Protein AF-A0A1B9M3P8-F1 (afdb_monomer)

Mean predicted aligned error: 9.24 Å

Structure (mmCIF, N/CA/C/O backbone):
data_AF-A0A1B9M3P8-F1
#
_entry.id   AF-A0A1B9M3P8-F1
#
loop_
_atom_site.group_PDB
_atom_site.id
_atom_site.type_symbol
_atom_site.label_atom_id
_atom_site.label_alt_id
_atom_site.label_comp_id
_atom_site.label_asym_id
_atom_site.label_entity_id
_atom_site.label_seq_id
_atom_site.pdbx_PDB_ins_code
_atom_site.Cartn_x
_atom_site.Cartn_y
_atom_site.Cartn_z
_atom_site.occupancy
_atom_site.B_iso_or_equiv
_atom_site.auth_seq_id
_atom_site.auth_comp_id
_atom_site.auth_asym_id
_atom_site.auth_atom_id
_atom_site.pdbx_PDB_model_num
ATOM 1 N N . MET A 1 1 ? 3.572 -5.562 -15.666 1.00 67.88 1 MET A N 1
ATOM 2 C CA . MET A 1 1 ? 2.701 -6.295 -14.719 1.00 67.88 1 MET A CA 1
ATOM 3 C C . MET A 1 1 ? 2.950 -5.709 -13.343 1.00 67.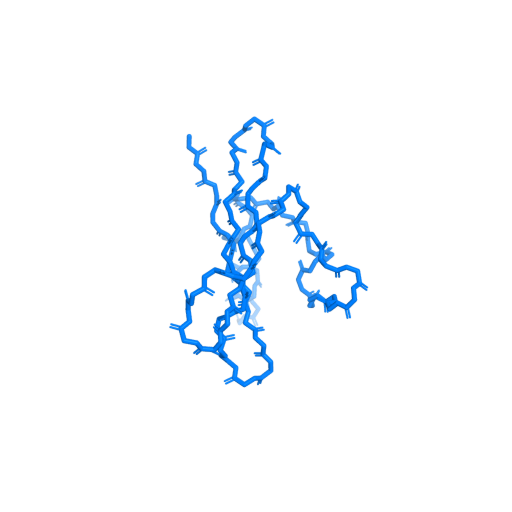88 1 MET A C 1
ATOM 5 O O . MET A 1 1 ? 4.078 -5.295 -13.103 1.00 67.88 1 MET A O 1
ATOM 9 N N . PHE A 1 2 ? 1.931 -5.612 -12.497 1.00 77.31 2 PHE A N 1
ATOM 10 C CA . PHE A 1 2 ? 2.065 -5.082 -11.142 1.00 77.31 2 PHE A CA 1
ATOM 11 C C . PHE A 1 2 ? 1.400 -6.039 -10.152 1.00 77.31 2 PHE A C 1
ATOM 13 O O . PHE A 1 2 ? 0.379 -6.648 -10.475 1.00 77.31 2 PHE A O 1
ATOM 20 N N . ALA A 1 3 ? 2.001 -6.186 -8.975 1.00 84.00 3 ALA A N 1
ATOM 21 C CA . ALA A 1 3 ? 1.360 -6.799 -7.823 1.00 84.00 3 ALA A CA 1
ATOM 22 C C . ALA A 1 3 ? 0.647 -5.705 -7.022 1.00 84.00 3 ALA A C 1
ATOM 24 O O . ALA A 1 3 ? 1.138 -4.579 -6.935 1.00 84.00 3 ALA A O 1
ATOM 25 N N . VAL A 1 4 ? -0.506 -6.039 -6.447 1.00 87.44 4 VAL A N 1
ATOM 26 C CA . VAL A 1 4 ? -1.265 -5.130 -5.584 1.00 87.44 4 VAL A CA 1
ATOM 27 C C . VAL A 1 4 ? -1.313 -5.716 -4.184 1.00 87.44 4 VAL A C 1
ATOM 29 O O . VAL A 1 4 ? -1.682 -6.878 -4.010 1.00 87.44 4 VAL A O 1
ATOM 32 N N . LEU A 1 5 ? -0.959 -4.904 -3.193 1.00 85.75 5 LEU A N 1
ATOM 33 C CA . LEU A 1 5 ? -1.109 -5.206 -1.777 1.00 85.75 5 LEU A CA 1
ATOM 34 C C . LEU A 1 5 ? -2.029 -4.164 -1.139 1.00 85.75 5 LEU A C 1
ATOM 36 O O . LEU A 1 5 ? -1.821 -2.961 -1.272 1.00 85.75 5 LEU A O 1
ATOM 40 N N . GLU A 1 6 ? -3.036 -4.646 -0.419 1.00 90.19 6 GLU A N 1
ATOM 41 C CA . GLU A 1 6 ? -4.005 -3.811 0.287 1.00 90.19 6 GLU A CA 1
ATOM 42 C C . GLU A 1 6 ? -3.807 -3.964 1.793 1.00 90.19 6 GLU A C 1
ATOM 44 O O . GLU A 1 6 ? -3.758 -5.092 2.291 1.00 90.19 6 GLU A O 1
ATOM 49 N N . ARG A 1 7 ? -3.713 -2.841 2.519 1.00 88.19 7 ARG A N 1
ATOM 50 C CA . ARG A 1 7 ? -3.621 -2.852 3.988 1.00 88.19 7 ARG A CA 1
ATOM 51 C C . ARG A 1 7 ? -4.929 -2.419 4.612 1.00 88.19 7 ARG A C 1
ATOM 53 O O . ARG A 1 7 ? -5.565 -1.471 4.148 1.00 88.19 7 ARG A O 1
ATOM 60 N N . PHE A 1 8 ? -5.285 -3.080 5.705 1.00 88.31 8 PHE A N 1
ATOM 61 C CA . PHE A 1 8 ? -6.485 -2.794 6.476 1.00 88.31 8 PHE A CA 1
ATOM 62 C C . PHE A 1 8 ? -6.119 -2.590 7.942 1.00 88.31 8 PHE A C 1
ATOM 64 O O . PHE A 1 8 ? -5.285 -3.313 8.482 1.00 88.31 8 PHE A O 1
ATOM 71 N N . ASN A 1 9 ? -6.763 -1.627 8.595 1.00 86.25 9 ASN A N 1
ATOM 72 C CA . ASN A 1 9 ? -6.622 -1.449 10.034 1.00 86.25 9 ASN A CA 1
ATOM 73 C C . ASN A 1 9 ? -7.378 -2.548 10.810 1.00 86.25 9 ASN A C 1
ATOM 75 O O . ASN A 1 9 ? -8.092 -3.375 10.241 1.00 86.25 9 ASN A O 1
ATOM 79 N N . GLN A 1 10 ? -7.283 -2.525 12.141 1.00 85.38 10 GLN A N 1
ATOM 80 C CA . GLN A 1 10 ? -7.935 -3.509 13.019 1.00 85.38 10 GLN A CA 1
ATOM 81 C C . GLN A 1 10 ? -9.473 -3.542 12.918 1.00 85.38 10 GLN A C 1
ATOM 83 O O . GLN A 1 10 ? -10.093 -4.509 13.352 1.00 85.38 10 GLN A O 1
ATOM 88 N N . GLN A 1 11 ? -10.096 -2.504 12.355 1.00 90.94 11 GLN A N 1
ATOM 89 C CA . GLN A 1 11 ? -11.540 -2.435 12.117 1.00 90.94 11 GLN A CA 1
ATOM 90 C C . GLN A 1 11 ? -11.933 -2.971 10.729 1.00 90.94 11 GLN A C 1
ATOM 92 O O . GLN A 1 11 ? -13.114 -2.980 10.392 1.00 90.94 11 GLN A O 1
ATOM 97 N N . GLY A 1 12 ? -10.963 -3.410 9.920 1.00 89.12 12 GLY A N 1
ATOM 98 C CA . GLY A 1 12 ? -11.184 -3.876 8.552 1.00 89.12 12 GLY A CA 1
ATOM 99 C C . GLY A 1 12 ? -11.358 -2.747 7.532 1.00 89.12 12 GLY A C 1
ATOM 100 O O . GLY A 1 12 ? -11.835 -2.999 6.429 1.00 89.12 12 GLY A O 1
ATOM 101 N N . ILE A 1 13 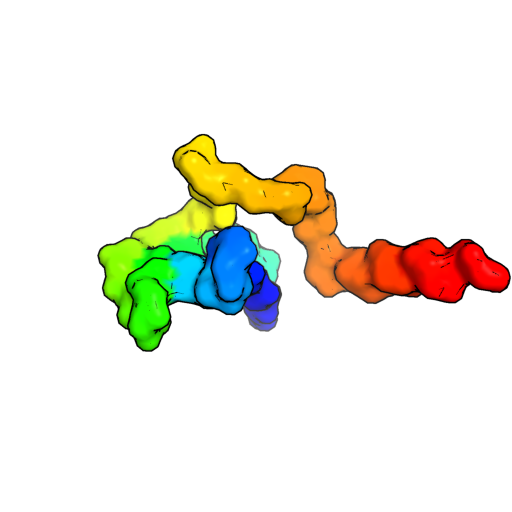? -10.991 -1.508 7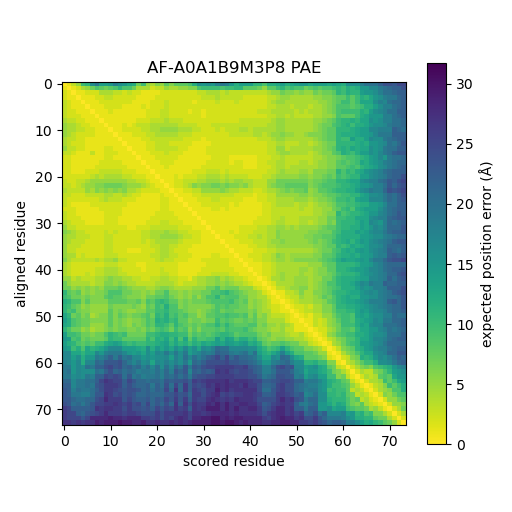.874 1.00 92.12 13 ILE A N 1
ATOM 102 C CA . ILE A 1 13 ? -11.027 -0.368 6.948 1.00 92.12 13 ILE A CA 1
ATOM 103 C C . ILE A 1 13 ? -9.714 -0.333 6.171 1.00 92.12 13 ILE A C 1
ATOM 105 O O . ILE A 1 13 ? -8.642 -0.431 6.768 1.00 92.12 13 ILE A O 1
ATOM 109 N N . LYS A 1 14 ? -9.796 -0.184 4.845 1.00 92.94 14 LYS A N 1
ATOM 110 C CA . LYS A 1 14 ? -8.625 -0.062 3.970 1.00 92.94 14 LYS A CA 1
ATOM 111 C C . LYS A 1 14 ? -7.881 1.243 4.271 1.00 92.94 14 LYS A C 1
ATOM 113 O O . LYS A 1 14 ? -8.483 2.308 4.195 1.00 92.94 14 LYS A O 1
ATOM 118 N N . ILE A 1 15 ? -6.588 1.148 4.569 1.00 92.81 15 ILE A N 1
ATOM 119 C CA . ILE A 1 15 ? -5.723 2.284 4.933 1.00 92.81 15 ILE A CA 1
ATOM 120 C C . ILE A 1 15 ? -4.558 2.495 3.963 1.00 92.81 15 ILE A C 1
ATOM 122 O O . ILE A 1 15 ? -4.025 3.599 3.900 1.00 92.81 15 ILE A O 1
ATOM 126 N N . ASN A 1 16 ? -4.201 1.488 3.1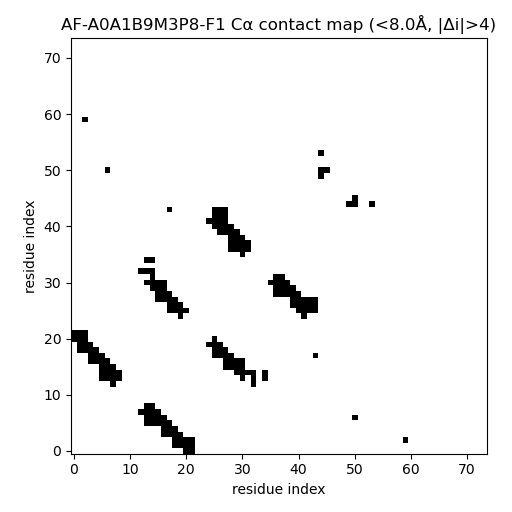57 1.00 93.44 16 ASN A N 1
ATOM 127 C CA . ASN A 1 16 ? -3.215 1.652 2.091 1.00 93.44 16 ASN A CA 1
ATOM 128 C C . ASN A 1 16 ? -3.616 0.910 0.821 1.00 93.44 16 ASN A C 1
ATOM 130 O O . ASN A 1 16 ? -4.249 -0.145 0.892 1.00 93.44 16 ASN A O 1
ATOM 134 N N . HIS A 1 17 ? -3.164 1.446 -0.311 1.00 94.38 17 HIS A N 1
ATOM 135 C CA . HIS A 1 17 ? -3.127 0.784 -1.608 1.00 94.38 17 HIS A CA 1
ATOM 136 C C . HIS A 1 17 ? -1.701 0.805 -2.151 1.00 94.38 17 HIS A C 1
ATOM 138 O O . HIS A 1 17 ? -1.151 1.883 -2.379 1.00 94.38 17 HIS A O 1
ATOM 144 N N . ILE A 1 18 ? -1.098 -0.369 -2.325 1.00 91.31 18 ILE A N 1
ATOM 145 C CA . ILE A 1 18 ? 0.310 -0.497 -2.701 1.00 91.31 18 ILE A CA 1
ATOM 146 C C . ILE A 1 18 ? 0.414 -1.229 -4.031 1.00 91.31 18 ILE A C 1
ATOM 148 O O . ILE A 1 18 ? 0.045 -2.398 -4.134 1.00 91.31 18 ILE A O 1
ATOM 152 N N . GLU A 1 19 ? 0.952 -0.548 -5.034 1.00 91.69 19 GLU A N 1
ATOM 153 C CA . GLU A 1 19 ? 1.312 -1.123 -6.328 1.00 91.69 19 GLU A CA 1
ATOM 154 C C . GLU A 1 19 ? 2.821 -1.380 -6.350 1.00 91.69 19 GLU A C 1
ATOM 156 O O . GLU A 1 19 ? 3.607 -0.502 -5.991 1.00 91.69 19 GLU A O 1
ATOM 161 N N . ILE A 1 20 ? 3.227 -2.578 -6.769 1.00 86.88 20 ILE A N 1
ATOM 162 C CA . ILE A 1 20 ? 4.637 -2.954 -6.924 1.00 86.88 20 ILE A CA 1
ATOM 163 C C . ILE A 1 20 ? 4.853 -3.400 -8.369 1.00 86.88 20 ILE A C 1
ATOM 165 O O . ILE A 1 20 ? 4.223 -4.360 -8.828 1.00 86.88 20 ILE A O 1
ATOM 169 N N . SER A 1 21 ? 5.709 -2.691 -9.104 1.00 84.69 21 SER A N 1
ATOM 170 C CA . SER A 1 21 ? 6.060 -3.024 -10.484 1.00 84.69 21 SER A CA 1
ATOM 171 C C . SER A 1 21 ? 6.938 -4.278 -10.530 1.00 84.69 21 SER A C 1
ATOM 173 O O . SER A 1 21 ? 7.595 -4.644 -9.555 1.00 84.69 21 SER A O 1
ATOM 175 N N . ALA A 1 22 ? 6.973 -4.951 -11.681 1.00 80.81 22 ALA A N 1
ATOM 176 C CA . ALA A 1 22 ? 7.894 -6.071 -11.895 1.00 80.81 22 ALA A CA 1
ATOM 177 C C . ALA A 1 22 ? 9.375 -5.659 -11.765 1.00 80.81 22 ALA A C 1
ATOM 179 O O . ALA A 1 22 ? 10.211 -6.501 -11.446 1.00 80.81 22 ALA A O 1
ATOM 180 N N . ASP A 1 23 ? 9.672 -4.376 -11.978 1.00 83.00 23 ASP A N 1
ATOM 181 C CA . ASP A 1 23 ? 11.011 -3.794 -11.861 1.00 83.00 23 ASP A CA 1
ATOM 182 C C . ASP A 1 23 ? 11.346 -3.393 -10.409 1.00 83.00 23 ASP A C 1
ATOM 184 O O . ASP A 1 23 ? 12.470 -2.991 -10.115 1.00 83.00 23 ASP A O 1
ATOM 188 N N . GLY A 1 24 ? 10.390 -3.558 -9.486 1.00 79.56 24 GLY A N 1
ATOM 189 C CA . GLY A 1 24 ? 10.545 -3.282 -8.060 1.00 79.56 24 GLY A CA 1
ATOM 190 C C . GLY A 1 24 ? 10.143 -1.869 -7.639 1.00 79.56 24 GLY A C 1
ATOM 191 O O . GLY A 1 24 ? 10.299 -1.542 -6.465 1.00 79.56 24 GLY A O 1
ATOM 192 N N . ASP A 1 25 ? 9.605 -1.049 -8.547 1.00 87.69 25 ASP A N 1
ATOM 193 C CA . ASP A 1 25 ? 9.082 0.272 -8.192 1.00 87.69 25 ASP A CA 1
ATOM 194 C C . ASP A 1 25 ? 7.847 0.123 -7.314 1.00 87.69 25 ASP A C 1
ATOM 196 O O . ASP A 1 25 ? 6.940 -0.654 -7.618 1.00 87.69 25 ASP A O 1
ATOM 200 N N . VAL A 1 26 ? 7.789 0.909 -6.247 1.00 89.19 26 VAL A N 1
ATOM 201 C CA . VAL A 1 26 ? 6.695 0.871 -5.284 1.00 89.19 26 VAL A CA 1
ATOM 202 C C . VAL A 1 26 ? 5.932 2.179 -5.351 1.00 89.19 26 VAL A C 1
ATOM 204 O O . VAL A 1 26 ? 6.508 3.263 -5.403 1.00 89.19 26 VAL A O 1
ATOM 207 N N . LYS A 1 27 ? 4.612 2.071 -5.296 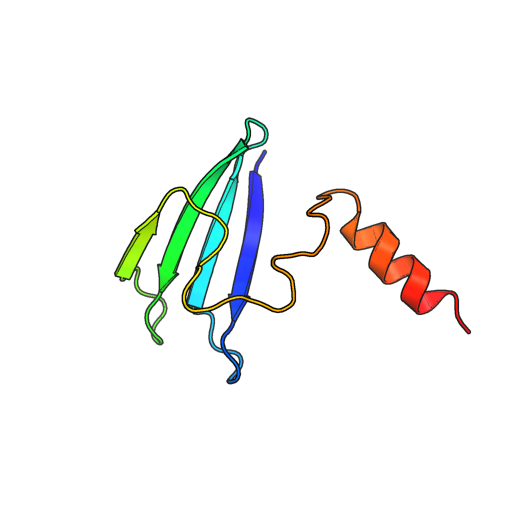1.00 94.25 27 LYS A N 1
ATOM 208 C CA . LYS A 1 27 ? 3.718 3.198 -5.088 1.00 94.25 27 LYS A CA 1
ATOM 209 C C . LYS A 1 27 ? 2.732 2.834 -3.995 1.00 94.25 27 LYS A C 1
ATOM 211 O O . LYS A 1 27 ? 1.778 2.098 -4.229 1.00 94.25 27 LYS A O 1
ATOM 216 N N . ASN A 1 28 ? 2.967 3.361 -2.804 1.00 93.06 28 ASN A N 1
ATOM 217 C CA . ASN A 1 28 ? 2.131 3.165 -1.633 1.00 93.06 28 ASN A CA 1
ATOM 218 C C . ASN A 1 28 ? 1.291 4.418 -1.387 1.00 93.06 28 ASN A C 1
ATOM 220 O O . ASN A 1 28 ? 1.823 5.489 -1.113 1.00 93.06 28 ASN A O 1
ATOM 224 N N . GLN A 1 29 ? -0.026 4.292 -1.491 1.00 96.00 29 GLN A N 1
ATOM 225 C CA . GLN A 1 29 ? -0.975 5.360 -1.208 1.00 96.00 29 GLN A CA 1
ATOM 226 C C . GLN A 1 29 ? -1.616 5.129 0.154 1.00 96.00 29 GLN A C 1
ATOM 228 O O . GLN A 1 29 ? -2.315 4.138 0.339 1.00 96.00 29 GLN A O 1
ATOM 233 N N . TYR A 1 30 ? -1.432 6.070 1.073 1.00 94.06 30 TYR A N 1
ATOM 234 C CA . TYR A 1 30 ? -2.121 6.110 2.359 1.00 94.06 30 TYR A CA 1
ATOM 235 C C . TYR A 1 30 ? -3.491 6.742 2.185 1.00 94.06 30 TYR A C 1
ATOM 237 O O . TYR A 1 30 ? -3.604 7.796 1.555 1.00 94.06 30 TYR A O 1
ATOM 245 N N . LEU A 1 31 ? -4.517 6.117 2.749 1.00 95.06 31 LEU A N 1
ATOM 246 C CA . LEU A 1 31 ? -5.908 6.508 2.575 1.00 95.06 31 LEU A CA 1
ATOM 247 C C . LEU A 1 31 ? -6.520 6.975 3.894 1.00 95.06 31 LEU A C 1
ATOM 249 O O . LEU A 1 31 ? -6.201 6.456 4.963 1.00 95.06 31 LEU A O 1
ATOM 253 N N . ASP A 1 32 ? -7.433 7.936 3.811 1.00 93.81 32 ASP A N 1
ATOM 254 C CA . ASP A 1 32 ? -8.354 8.214 4.906 1.00 93.81 32 ASP A CA 1
ATOM 255 C C . ASP A 1 32 ? -9.473 7.157 4.975 1.00 93.81 32 ASP A C 1
ATOM 257 O O . ASP A 1 32 ? -9.625 6.301 4.101 1.00 93.81 32 ASP A O 1
ATOM 261 N N . ASN A 1 33 ? -10.315 7.241 6.007 1.00 93.31 33 ASN A N 1
ATOM 262 C CA . ASN A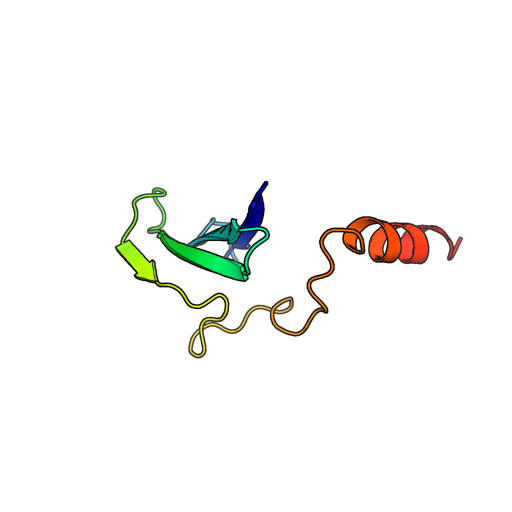 1 33 ? -11.425 6.302 6.208 1.00 93.31 33 ASN A CA 1
ATOM 263 C C . ASN A 1 33 ? -12.507 6.357 5.107 1.00 93.31 33 ASN A C 1
ATOM 265 O O . ASN A 1 33 ? -13.400 5.512 5.096 1.00 93.31 33 ASN A O 1
ATOM 269 N N . GLN A 1 34 ? -12.475 7.357 4.223 1.00 94.75 34 GLN A N 1
ATOM 270 C CA . GLN A 1 34 ? -13.377 7.494 3.077 1.00 94.75 34 GLN A CA 1
ATOM 271 C C . GLN A 1 34 ? -12.739 6.973 1.778 1.00 94.75 34 GLN A C 1
ATOM 273 O O . GLN A 1 34 ? -13.420 6.899 0.756 1.00 94.75 34 GLN A O 1
ATOM 278 N N . GLY A 1 35 ? -11.462 6.582 1.816 1.00 93.44 35 GLY A N 1
ATOM 279 C CA . GLY A 1 35 ? -10.699 6.105 0.669 1.00 93.44 35 GLY A CA 1
ATOM 280 C C . GLY A 1 35 ? -9.993 7.208 -0.123 1.00 93.44 35 GLY A C 1
ATOM 281 O O . GLY A 1 35 ? -9.486 6.922 -1.208 1.00 93.44 35 GLY A O 1
ATOM 282 N N . ASN A 1 36 ? -9.939 8.449 0.372 1.00 96.81 36 ASN A N 1
ATOM 283 C CA . ASN A 1 36 ? -9.176 9.513 -0.283 1.00 96.81 36 ASN A CA 1
ATOM 284 C C . ASN A 1 36 ? -7.688 9.381 0.043 1.00 96.81 36 ASN A C 1
ATOM 286 O O . ASN A 1 36 ? -7.319 9.058 1.169 1.00 96.81 36 ASN A O 1
ATOM 290 N N . VAL A 1 37 ? -6.825 9.691 -0.925 1.00 96.69 37 VAL A N 1
ATOM 291 C CA . VAL A 1 37 ? -5.371 9.637 -0.736 1.00 96.69 37 VAL A CA 1
ATOM 292 C C . VAL A 1 37 ? -4.906 10.799 0.142 1.00 96.69 37 VAL A C 1
ATOM 294 O O . VAL A 1 37 ? -5.088 11.962 -0.210 1.00 96.69 37 VAL A O 1
ATOM 297 N N . LEU A 1 38 ? -4.262 10.473 1.260 1.00 94.94 38 LEU A N 1
ATOM 298 C CA . LEU A 1 38 ? -3.618 11.415 2.175 1.00 94.94 38 LEU A CA 1
ATOM 299 C C . LEU A 1 38 ? -2.150 11.658 1.808 1.00 94.94 38 LEU A C 1
ATOM 301 O O . LEU A 1 38 ? -1.668 12.787 1.872 1.00 94.94 38 LEU A O 1
ATOM 305 N N . LEU A 1 39 ? -1.437 10.593 1.436 1.00 94.50 39 LEU A N 1
ATOM 306 C CA . LEU A 1 39 ? -0.005 10.608 1.139 1.00 94.50 39 LEU A CA 1
ATOM 307 C C . LEU A 1 39 ? 0.318 9.518 0.114 1.00 94.50 39 LEU A C 1
ATOM 309 O O . LEU A 1 39 ? -0.354 8.491 0.053 1.00 94.50 39 LEU A O 1
ATOM 313 N N . THR A 1 40 ? 1.350 9.729 -0.698 1.00 95.19 40 THR A N 1
ATOM 314 C CA . THR A 1 40 ? 1.933 8.681 -1.543 1.00 95.19 40 THR A CA 1
ATOM 315 C C . THR A 1 40 ? 3.432 8.591 -1.283 1.00 95.19 40 THR A C 1
ATOM 317 O O . THR A 1 40 ? 4.100 9.624 -1.248 1.00 95.19 40 THR A O 1
ATOM 320 N N . THR A 1 41 ? 3.940 7.376 -1.101 1.00 94.06 41 THR A N 1
ATOM 321 C CA . THR A 1 41 ? 5.357 7.062 -0.875 1.00 94.06 41 THR A CA 1
ATOM 322 C C . THR A 1 41 ? 5.815 5.939 -1.809 1.00 94.06 41 THR A C 1
ATOM 324 O O . THR A 1 41 ? 5.003 5.293 -2.477 1.00 94.06 41 THR A O 1
ATOM 327 N N . ASP A 1 42 ? 7.120 5.704 -1.849 1.00 92.44 42 ASP A N 1
ATOM 328 C CA . ASP A 1 42 ? 7.795 4.592 -2.523 1.00 92.44 42 ASP A CA 1
ATOM 329 C C . ASP A 1 42 ? 8.249 3.495 -1.538 1.00 92.44 42 ASP A C 1
ATOM 331 O O . ASP A 1 42 ? 9.012 2.595 -1.883 1.00 92.44 42 ASP A O 1
ATOM 335 N N . GLU A 1 43 ? 7.747 3.526 -0.302 1.00 86.81 43 GLU A N 1
ATOM 336 C CA . GLU A 1 43 ? 8.061 2.539 0.731 1.00 86.81 43 GLU A CA 1
ATOM 337 C C . GLU A 1 43 ? 6.888 1.577 0.936 1.00 86.81 43 GLU A C 1
ATOM 339 O O . GLU A 1 43 ? 5.742 1.993 1.109 1.00 86.81 43 GLU A O 1
ATOM 344 N N . VAL A 1 44 ? 7.162 0.268 0.958 1.00 81.44 44 VAL A N 1
ATOM 345 C CA . VAL A 1 44 ? 6.118 -0.739 1.225 1.00 81.44 44 VAL A CA 1
ATOM 346 C C . VAL A 1 44 ? 5.726 -0.745 2.699 1.00 81.44 44 VAL A C 1
ATOM 348 O O . VAL A 1 44 ? 4.545 -0.899 2.992 1.00 81.44 44 VAL A O 1
ATOM 351 N N . LYS A 1 45 ? 6.697 -0.623 3.614 1.00 78.81 45 LYS A N 1
ATOM 352 C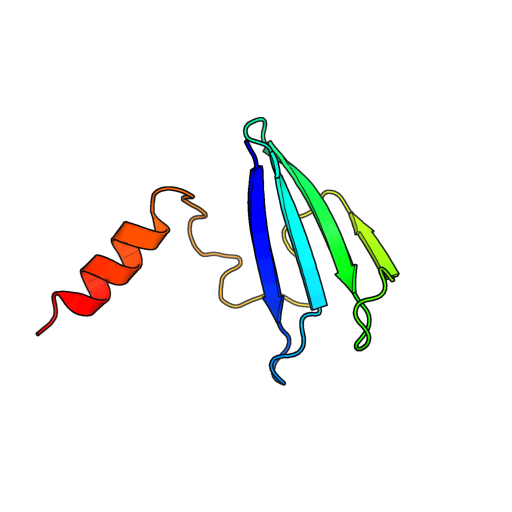 CA . LYS A 1 45 ? 6.501 -0.773 5.064 1.00 78.81 45 LYS A CA 1
ATOM 353 C C . LYS A 1 45 ? 6.313 0.580 5.733 1.00 78.81 45 LYS A C 1
ATOM 355 O O . LYS A 1 45 ? 7.113 1.480 5.514 1.00 78.81 45 LYS A O 1
ATOM 360 N N . ASP A 1 46 ? 5.331 0.666 6.623 1.00 77.25 46 ASP A N 1
ATOM 361 C CA . ASP A 1 46 ? 5.244 1.765 7.578 1.00 77.25 46 ASP A CA 1
ATOM 362 C C . ASP A 1 46 ? 5.954 1.367 8.877 1.00 77.25 46 ASP A C 1
ATOM 364 O O . ASP A 1 46 ? 5.574 0.393 9.525 1.00 77.25 46 ASP A O 1
ATOM 368 N N . GLN A 1 47 ? 6.992 2.106 9.273 1.00 73.88 47 GLN A N 1
ATOM 369 C CA . GLN A 1 47 ? 7.711 1.830 10.524 1.00 73.88 47 GLN A CA 1
ATOM 370 C C . GLN A 1 47 ? 6.889 2.166 11.778 1.00 73.88 47 GLN A C 1
ATOM 372 O O . GLN A 1 47 ? 7.178 1.640 12.853 1.00 73.88 47 GLN A O 1
ATOM 377 N N . ASN A 1 48 ? 5.883 3.034 11.656 1.00 76.44 48 ASN A N 1
ATOM 378 C CA . ASN A 1 48 ? 5.029 3.460 12.763 1.00 76.44 48 ASN A CA 1
ATOM 379 C C . ASN A 1 48 ? 3.761 2.605 12.892 1.00 76.44 48 ASN A C 1
ATOM 381 O O . ASN A 1 48 ? 3.173 2.569 13.973 1.00 76.44 48 ASN A O 1
ATOM 385 N N . ASP A 1 49 ? 3.357 1.917 11.821 1.00 75.50 49 ASP A N 1
ATOM 386 C CA . ASP A 1 49 ? 2.219 0.989 11.804 1.00 75.50 49 ASP A CA 1
ATOM 387 C C . ASP A 1 49 ? 2.586 -0.348 11.127 1.00 75.50 49 ASP A C 1
ATOM 389 O O . ASP A 1 49 ? 2.112 -0.661 10.025 1.00 75.50 49 ASP A O 1
ATOM 393 N N . PRO A 1 50 ? 3.474 -1.140 11.761 1.00 77.25 50 PRO A N 1
ATOM 394 C CA . PRO A 1 50 ? 3.917 -2.408 11.206 1.00 77.25 50 PRO A CA 1
ATOM 395 C C . PRO A 1 50 ? 2.745 -3.386 11.103 1.00 77.25 50 PRO A C 1
ATOM 397 O O . PRO A 1 50 ? 2.043 -3.667 12.078 1.00 77.25 50 PRO A O 1
ATOM 400 N N . GLN A 1 51 ? 2.554 -3.953 9.916 1.00 73.62 51 GLN A N 1
ATOM 401 C CA . GLN A 1 51 ? 1.523 -4.954 9.674 1.00 73.62 51 GLN A CA 1
ATOM 402 C C . GLN A 1 51 ? 2.065 -6.362 9.914 1.00 73.62 51 GLN A C 1
ATOM 404 O O . GLN A 1 51 ? 3.231 -6.661 9.664 1.00 73.62 51 GLN A O 1
ATOM 409 N N . LEU A 1 52 ? 1.182 -7.275 10.326 1.00 70.62 52 LEU A N 1
ATOM 410 C CA . LEU A 1 52 ? 1.537 -8.670 10.624 1.00 70.62 52 LEU A CA 1
ATOM 411 C C . LEU A 1 52 ? 2.175 -9.404 9.429 1.00 70.62 52 LEU A C 1
ATOM 413 O O . LEU A 1 52 ? 2.899 -10.379 9.605 1.00 70.62 52 LEU A O 1
ATOM 417 N N . TYR A 1 53 ? 1.888 -8.940 8.213 1.00 69.50 53 TYR A N 1
ATOM 418 C CA . TYR A 1 53 ? 2.395 -9.500 6.966 1.00 69.50 53 TYR A CA 1
ATOM 419 C C . TYR A 1 53 ? 3.595 -8.739 6.377 1.00 69.50 53 TYR A C 1
ATOM 421 O O . TYR A 1 53 ? 4.068 -9.124 5.312 1.00 69.50 53 TYR A O 1
ATOM 429 N N . ASP A 1 54 ? 4.134 -7.722 7.060 1.00 74.19 54 ASP A N 1
ATOM 430 C CA . ASP A 1 54 ? 5.301 -6.962 6.577 1.00 74.19 54 ASP A CA 1
ATOM 431 C C . ASP A 1 54 ? 6.573 -7.806 6.504 1.00 74.19 54 ASP A C 1
ATOM 433 O O . ASP A 1 54 ? 7.448 -7.558 5.673 1.00 74.19 54 ASP A O 1
ATOM 437 N N . ASP A 1 55 ? 6.673 -8.826 7.349 1.00 73.00 55 ASP A N 1
ATOM 438 C CA . ASP A 1 55 ? 7.819 -9.734 7.385 1.00 73.00 55 ASP A CA 1
ATOM 439 C C . ASP A 1 55 ? 7.546 -11.061 6.673 1.00 73.00 55 ASP A C 1
ATOM 441 O O . ASP A 1 55 ? 8.396 -11.956 6.668 1.00 73.00 55 ASP A O 1
ATOM 445 N N . LEU A 1 56 ? 6.376 -11.203 6.041 1.00 68.88 56 LEU A N 1
ATOM 446 C CA . LEU A 1 56 ? 6.126 -12.357 5.194 1.00 68.88 56 LEU A CA 1
ATOM 447 C C . LEU A 1 56 ? 6.945 -12.222 3.907 1.00 68.88 56 LEU A C 1
ATOM 449 O O . LEU A 1 56 ? 7.007 -11.138 3.324 1.00 68.88 56 LEU A O 1
ATOM 453 N N . PRO A 1 57 ? 7.565 -13.315 3.427 1.00 62.72 57 PRO A N 1
ATOM 454 C CA . PRO A 1 57 ? 8.220 -13.299 2.132 1.00 62.72 57 PRO A CA 1
ATOM 455 C C . PRO A 1 57 ? 7.174 -12.948 1.069 1.00 62.72 57 PRO A C 1
ATOM 457 O O . PRO A 1 57 ? 6.273 -13.744 0.794 1.00 62.72 57 PRO A O 1
ATOM 460 N N . PHE A 1 58 ? 7.284 -11.748 0.489 1.00 59.41 58 PHE A N 1
ATOM 461 C CA . PHE A 1 58 ? 6.425 -11.310 -0.605 1.00 59.41 58 PHE A CA 1
ATOM 462 C C . PHE A 1 58 ? 6.820 -12.086 -1.858 1.00 59.41 58 PHE A C 1
ATOM 464 O O . PHE A 1 58 ? 7.677 -11.677 -2.637 1.00 59.41 58 PHE A O 1
ATOM 471 N N . ASN A 1 59 ? 6.243 -13.272 -2.002 1.00 58.75 59 ASN A N 1
ATOM 472 C CA . ASN A 1 59 ? 6.367 -14.069 -3.202 1.00 58.75 59 ASN A CA 1
ATOM 473 C C . ASN A 1 59 ? 5.042 -13.937 -3.968 1.00 58.75 59 ASN A C 1
ATOM 475 O O . ASN A 1 59 ? 4.054 -14.538 -3.534 1.00 58.75 59 ASN A O 1
ATOM 479 N N . PRO A 1 60 ? 4.984 -13.155 -5.062 1.00 52.44 60 PRO A N 1
ATOM 480 C CA . PRO A 1 60 ? 3.762 -13.010 -5.853 1.00 52.44 60 PRO A CA 1
ATOM 481 C C . PRO A 1 60 ? 3.254 -14.361 -6.391 1.00 52.44 60 PRO A C 1
ATOM 483 O O . PRO A 1 60 ? 2.044 -14.551 -6.472 1.00 52.44 60 PRO A O 1
ATOM 486 N N . ASP A 1 61 ? 4.146 -15.338 -6.607 1.00 51.97 61 ASP A N 1
ATOM 487 C CA . ASP A 1 61 ? 3.802 -16.727 -6.964 1.00 51.97 61 ASP A CA 1
ATOM 488 C C . ASP A 1 61 ? 3.600 -17.643 -5.732 1.00 51.97 61 ASP A C 1
ATOM 490 O O . ASP A 1 61 ? 3.169 -18.790 -5.838 1.00 51.97 61 ASP A O 1
ATOM 494 N N . GLY A 1 62 ? 3.931 -17.168 -4.527 1.00 48.12 62 GLY A N 1
ATOM 495 C CA . GLY A 1 62 ? 3.970 -17.962 -3.294 1.00 48.12 62 GLY A CA 1
ATOM 496 C C . GLY A 1 62 ? 2.749 -17.832 -2.386 1.00 48.12 62 GLY A C 1
ATOM 497 O O . GLY A 1 62 ? 2.604 -18.652 -1.476 1.00 48.12 62 GLY A O 1
ATOM 498 N N . PHE A 1 63 ? 1.848 -16.873 -2.628 1.00 52.28 63 PHE A N 1
ATOM 499 C CA . PHE A 1 63 ? 0.566 -16.816 -1.911 1.00 52.28 63 PHE A CA 1
ATOM 500 C C . PHE A 1 63 ? -0.266 -18.091 -2.136 1.00 52.28 63 PHE A C 1
ATOM 502 O O . PHE A 1 63 ? -0.881 -18.592 -1.191 1.00 52.28 63 PHE A O 1
ATOM 509 N N . GLU A 1 64 ? -0.197 -18.699 -3.328 1.00 49.69 64 GLU A N 1
ATOM 510 C CA . GLU A 1 64 ? -0.801 -20.016 -3.570 1.00 49.69 64 GLU A CA 1
ATOM 511 C C . GLU A 1 64 ? -0.153 -21.126 -2.727 1.00 49.69 64 GLU A C 1
ATOM 513 O O . GLU A 1 64 ? -0.853 -21.980 -2.182 1.00 49.69 64 GLU A O 1
ATOM 518 N N . ILE A 1 65 ? 1.172 -21.101 -2.548 1.00 48.22 65 ILE A N 1
ATOM 519 C CA . ILE A 1 65 ? 1.901 -22.135 -1.796 1.00 48.22 65 ILE A CA 1
ATOM 520 C C . ILE A 1 65 ? 1.541 -22.093 -0.303 1.00 48.22 65 ILE A C 1
ATOM 522 O O . ILE A 1 65 ? 1.426 -23.144 0.334 1.00 48.22 65 ILE A O 1
ATOM 526 N N . ILE A 1 66 ? 1.345 -20.901 0.271 1.00 50.75 66 ILE A N 1
ATOM 527 C CA . ILE A 1 66 ? 0.997 -20.745 1.692 1.00 50.75 66 ILE A CA 1
ATOM 528 C C . ILE A 1 66 ? -0.438 -21.240 1.962 1.00 50.75 66 ILE A C 1
ATOM 530 O O . ILE A 1 66 ? -0.655 -21.971 2.930 1.00 50.75 66 ILE A O 1
ATOM 534 N N . LEU A 1 67 ? -1.400 -20.941 1.079 1.00 44.31 67 LEU A N 1
ATOM 535 C CA . LEU A 1 67 ? -2.789 -21.411 1.206 1.00 44.31 67 LEU A CA 1
ATOM 536 C C . LEU A 1 67 ? -2.935 -22.920 0.943 1.00 44.31 67 LEU A C 1
ATOM 538 O O . LEU A 1 67 ? -3.689 -23.598 1.646 1.00 44.31 67 LEU A O 1
ATOM 542 N N . GLN A 1 68 ? -2.186 -23.482 -0.012 1.00 44.34 68 GLN A N 1
ATOM 543 C CA . GLN A 1 68 ? -2.191 -24.926 -0.274 1.00 44.34 68 GLN A CA 1
ATOM 544 C C . GLN A 1 68 ? -1.634 -25.732 0.907 1.00 44.34 68 GLN A C 1
ATOM 546 O O . GLN A 1 68 ? -2.206 -26.766 1.254 1.00 44.34 68 GLN A O 1
ATOM 551 N N . LYS A 1 69 ? -0.575 -25.248 1.574 1.00 44.00 69 LYS A N 1
ATOM 552 C CA . LYS A 1 69 ? -0.001 -25.897 2.769 1.00 44.00 69 LYS A CA 1
ATOM 553 C C . LYS A 1 69 ? -0.921 -25.842 3.991 1.00 44.00 69 LYS A C 1
ATOM 555 O O . LYS A 1 69 ? -0.930 -26.786 4.776 1.00 44.00 69 LYS A O 1
ATOM 560 N N . ALA A 1 70 ? -1.711 -24.779 4.144 1.00 48.81 70 ALA A N 1
ATOM 561 C CA . ALA A 1 70 ? -2.717 -24.687 5.205 1.00 48.81 70 ALA A CA 1
ATOM 562 C C . ALA A 1 70 ? -3.887 -25.671 4.992 1.00 48.81 70 ALA A C 1
ATOM 564 O O . ALA A 1 70 ? -4.425 -26.209 5.956 1.00 48.81 70 ALA A O 1
ATOM 565 N N . ASN A 1 71 ? -4.243 -25.960 3.735 1.00 47.47 71 ASN A N 1
ATOM 566 C CA . ASN A 1 71 ? -5.352 -26.855 3.382 1.00 47.47 71 ASN A CA 1
ATOM 567 C C . ASN A 1 71 ? -4.970 -28.342 3.245 1.00 47.47 71 ASN A C 1
ATOM 569 O O . ASN A 1 71 ? -5.859 -29.178 3.107 1.00 47.47 71 ASN A O 1
ATOM 573 N N . THR A 1 72 ? -3.681 -28.692 3.294 1.00 46.91 72 THR A N 1
ATOM 574 C CA . THR A 1 72 ? -3.199 -30.090 3.236 1.00 46.91 72 THR A CA 1
ATOM 575 C C . THR A 1 72 ? -2.945 -30.720 4.609 1.00 46.91 72 THR A C 1
ATOM 577 O O . THR A 1 72 ? -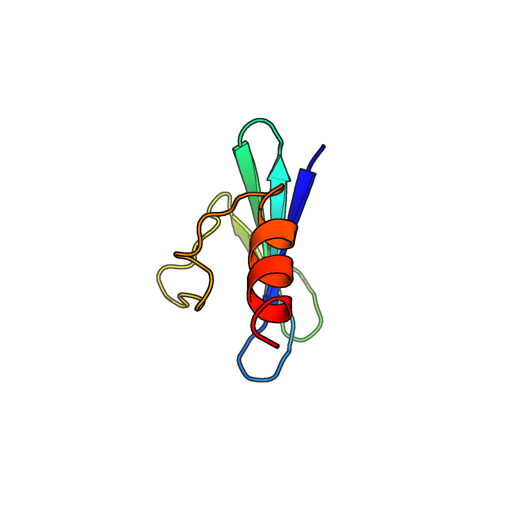2.530 -31.872 4.678 1.00 46.91 72 THR A O 1
ATOM 580 N N . GLN A 1 73 ? -3.234 -30.016 5.710 1.00 49.62 73 GLN A N 1
ATOM 581 C CA . GLN A 1 73 ? -3.214 -30.580 7.070 1.00 49.62 73 GLN A CA 1
ATOM 582 C C . GLN A 1 73 ? -4.575 -31.163 7.507 1.00 49.62 73 GLN A C 1
ATOM 584 O O . GLN A 1 73 ? -4.960 -31.038 8.670 1.00 49.62 73 GLN A O 1
ATOM 589 N N . LYS A 1 74 ? -5.315 -31.794 6.587 1.00 42.38 74 LYS A N 1
ATOM 590 C CA . LYS A 1 74 ? -6.516 -32.582 6.903 1.00 42.38 74 LYS A CA 1
ATOM 591 C C . LYS A 1 74 ? -6.332 -34.044 6.538 1.00 42.38 74 LYS A C 1
ATOM 593 O O . LYS A 1 74 ? -5.832 -34.298 5.422 1.00 42.38 74 LYS A O 1
#

Radius of g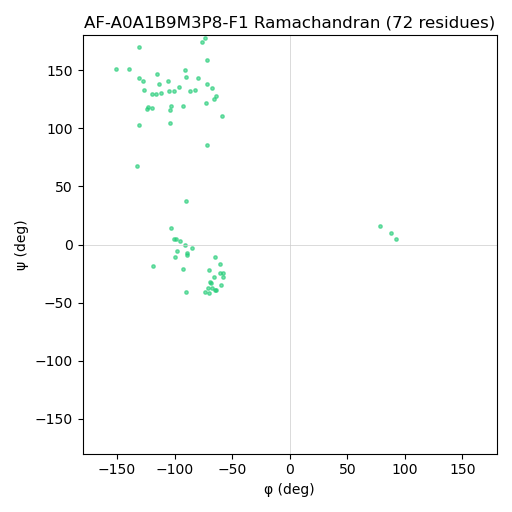yration: 13.95 Å; Cα contacts (8 Å, |Δi|>4): 97; chains: 1; bounding box: 24×44×28 Å

Secondary structure (DSSP, 8-state):
-EEEEEEE-TTS-EEEEEEEETT--EEEEEE-TTS-EEEEES-S--SSS--TTTTS---TTTHHHHHHHHHT--

Nearest PDB structures (foldseek):
  3eex-assembly1_B  TM=8.282E-01  e=6.971E-01  Borreliella burgdorferi
  2oy7-assembly1_A  TM=7.783E-01  e=7.853E-01  Borreliella burgdorferi
  3cka-assembly1_A  TM=7.463E-01  e=7.853E-01  Borreliella burgdorferi
  2oy8-assembly1_A  TM=8.104E-01  e=1.425E+00  Borreliella burgdorferi
  2lra-assembly1_A  TM=5.706E-01  e=1.192E+00  Mycobacterium tuberculosis

Sequence (74 aa):
MFAVLERFNQQGIKINHIEISADGDVKNQYLDNQGNVLLTTDEVKDQNDPQLYDDLPFNPDGFEIILQKANTQK

Foldseek 3Di:
DWDWDWDADPVRQTQWIWIADPVGFIWIFGADSVRDGPDIDRDPADPVDGDPCPPPPPDVVCVVVVVVVVVPPD

Solvent-accessible surface area (backbone atoms only — not comparable to full-atom values): 4651 Å² total; per-residue (Å²): 113,69,51,78,49,80,40,59,47,100,86,68,48,60,37,35,47,30,42,33,39,81,88,66,53,44,42,24,32,34,33,39,95,86,66,50,78,74,47,76,45,65,55,92,74,48,91,91,64,74,53,95,63,71,83,50,84,88,39,92,82,41,60,62,55,56,55,52,59,68,68,64,77,115

pLDDT: mean 77.47, std 17.33, range [42.38, 96.81]